Protein AF-A0A943JPL3-F1 (afdb_monomer_lite)

Structure (mmCIF, N/CA/C/O backbone):
data_AF-A0A943JPL3-F1
#
_entry.id   AF-A0A943JPL3-F1
#
loop_
_atom_site.group_PDB
_atom_site.id
_atom_site.type_symbol
_atom_site.label_atom_id
_atom_site.label_alt_id
_atom_site.label_comp_id
_atom_site.label_asym_id
_atom_site.label_entity_id
_atom_site.label_seq_id
_atom_site.pdbx_PDB_ins_code
_atom_site.Cartn_x
_atom_site.Cartn_y
_atom_site.Cartn_z
_atom_site.occupancy
_atom_site.B_iso_or_equiv
_atom_site.auth_seq_id
_atom_site.auth_comp_id
_atom_site.auth_asym_id
_atom_site.auth_atom_id
_atom_site.pdbx_PDB_model_num
ATOM 1 N N . MET A 1 1 ? 8.224 -9.612 5.883 1.00 65.31 1 MET A N 1
ATOM 2 C CA . MET A 1 1 ? 9.507 -8.896 5.760 1.00 65.31 1 MET A CA 1
ATOM 3 C C . MET A 1 1 ? 10.011 -9.149 4.353 1.00 65.31 1 MET A C 1
ATOM 5 O O . MET A 1 1 ? 10.199 -10.309 4.007 1.00 65.31 1 MET A O 1
ATOM 9 N N . ILE A 1 2 ? 10.129 -8.101 3.534 1.00 77.44 2 ILE A N 1
ATOM 10 C CA . ILE A 1 2 ? 10.630 -8.211 2.156 1.00 77.44 2 ILE A CA 1
ATOM 11 C C . ILE A 1 2 ? 12.055 -8.783 2.152 1.00 77.44 2 ILE A C 1
ATOM 13 O O . ILE A 1 2 ? 12.914 -8.328 2.912 1.00 77.44 2 ILE A O 1
ATOM 17 N N . ASP A 1 3 ? 12.325 -9.713 1.233 1.00 84.38 3 ASP A N 1
ATOM 18 C CA . ASP A 1 3 ? 13.693 -10.060 0.851 1.00 84.38 3 ASP A CA 1
ATOM 19 C C . ASP A 1 3 ? 14.286 -8.923 0.002 1.00 84.38 3 ASP A C 1
ATOM 21 O O . ASP A 1 3 ? 14.058 -8.802 -1.205 1.00 84.38 3 ASP A O 1
ATOM 25 N N . ASN A 1 4 ? 15.045 -8.047 0.664 1.00 83.81 4 ASN A N 1
ATOM 26 C CA . ASN A 1 4 ? 15.669 -6.892 0.023 1.00 83.81 4 ASN A CA 1
ATOM 27 C C . ASN A 1 4 ? 16.709 -7.287 -1.039 1.00 83.81 4 ASN A C 1
ATOM 29 O O . ASN A 1 4 ? 17.005 -6.472 -1.915 1.00 83.81 4 ASN A O 1
ATOM 33 N N . LYS A 1 5 ? 17.294 -8.490 -0.964 1.00 87.56 5 LYS A N 1
ATOM 34 C CA . LYS A 1 5 ? 18.244 -8.971 -1.972 1.00 87.56 5 LYS A CA 1
ATOM 35 C C . LYS A 1 5 ? 17.485 -9.333 -3.246 1.00 87.56 5 LYS A C 1
ATOM 37 O O . LYS A 1 5 ? 17.817 -8.809 -4.308 1.00 87.56 5 LYS A O 1
ATOM 42 N N . LEU A 1 6 ? 16.403 -10.096 -3.106 1.00 91.06 6 LEU A N 1
ATOM 43 C CA . LEU A 1 6 ? 15.541 -10.487 -4.219 1.00 91.06 6 LEU A CA 1
ATOM 44 C C . LEU A 1 6 ? 14.857 -9.280 -4.884 1.00 91.06 6 LEU A C 1
ATOM 46 O O . LEU A 1 6 ? 14.772 -9.213 -6.111 1.00 91.06 6 LEU A O 1
ATOM 50 N N . LEU A 1 7 ? 14.426 -8.283 -4.099 1.00 90.50 7 LEU A N 1
ATOM 51 C CA . LEU A 1 7 ? 13.879 -7.031 -4.638 1.00 90.50 7 LEU A CA 1
ATOM 52 C C . LEU A 1 7 ? 14.927 -6.266 -5.467 1.00 90.50 7 LEU A C 1
ATOM 54 O O . LEU A 1 7 ? 14.631 -5.807 -6.569 1.00 90.50 7 LEU A O 1
ATOM 58 N N . LYS A 1 8 ? 16.168 -6.156 -4.969 1.00 89.69 8 LYS A N 1
ATOM 59 C CA . LYS A 1 8 ? 17.269 -5.487 -5.685 1.00 89.69 8 LYS A CA 1
ATOM 60 C C . LYS A 1 8 ? 17.654 -6.212 -6.973 1.00 89.69 8 LYS A C 1
ATOM 62 O O . LYS A 1 8 ? 17.950 -5.551 -7.965 1.00 89.69 8 LYS A O 1
ATOM 67 N N . GLU A 1 9 ? 17.671 -7.542 -6.965 1.00 94.50 9 GLU A N 1
ATOM 68 C CA . GLU A 1 9 ? 17.952 -8.350 -8.158 1.00 94.50 9 GLU A CA 1
ATOM 69 C C . GLU A 1 9 ? 16.884 -8.136 -9.236 1.00 94.50 9 GLU A C 1
ATOM 71 O O . GLU A 1 9 ? 17.219 -7.816 -10.376 1.00 94.50 9 GLU A O 1
ATOM 76 N N . ASN A 1 10 ? 15.602 -8.189 -8.866 1.00 93.25 10 ASN A N 1
ATOM 77 C CA . ASN A 1 10 ? 14.506 -7.929 -9.801 1.00 93.25 10 ASN A CA 1
ATOM 78 C C . ASN A 1 10 ? 14.514 -6.490 -10.330 1.00 93.25 10 ASN A C 1
ATOM 80 O O . ASN A 1 10 ? 14.290 -6.278 -11.521 1.00 93.25 10 ASN A O 1
ATOM 84 N N . PHE A 1 11 ? 14.858 -5.510 -9.490 1.00 90.50 11 PHE A N 1
ATOM 85 C CA . PHE A 1 11 ? 15.021 -4.125 -9.928 1.00 90.50 11 PHE A CA 1
ATOM 86 C C . PHE A 1 11 ? 16.133 -3.980 -10.978 1.00 90.50 11 PHE A C 1
ATOM 88 O O . PHE A 1 11 ? 15.914 -3.364 -12.022 1.00 90.50 11 PHE A O 1
ATOM 95 N N . LYS A 1 12 ? 17.309 -4.585 -10.744 1.00 92.81 12 LYS A N 1
ATOM 96 C CA . LYS A 1 12 ? 18.430 -4.584 -11.705 1.00 92.81 12 LYS A CA 1
ATOM 97 C C . LYS A 1 12 ? 18.057 -5.253 -13.028 1.00 92.81 12 LYS A C 1
ATOM 99 O O . LYS A 1 12 ? 18.425 -4.753 -14.087 1.00 92.81 12 LYS A O 1
ATOM 104 N N . ASN A 1 13 ? 17.277 -6.329 -12.960 1.00 93.88 13 ASN A N 1
ATOM 105 C CA . ASN A 1 13 ? 16.790 -7.066 -14.125 1.00 93.88 13 ASN A CA 1
ATOM 106 C C . ASN A 1 13 ? 15.583 -6.398 -14.810 1.00 93.88 13 ASN A C 1
ATOM 108 O O . ASN A 1 13 ? 14.999 -6.989 -15.714 1.00 93.88 13 ASN A O 1
ATOM 112 N N . LYS A 1 14 ? 15.194 -5.182 -14.392 1.0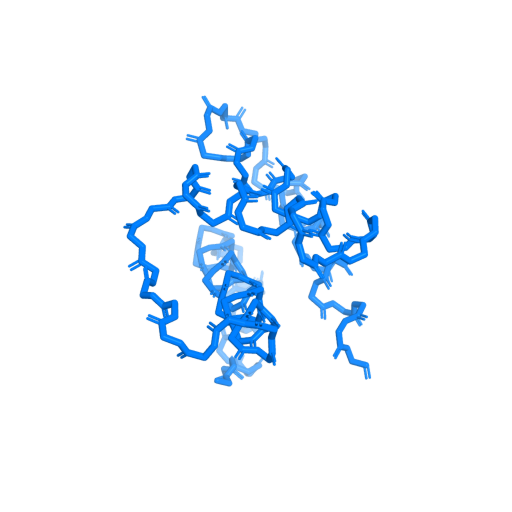0 91.75 14 LYS A N 1
ATOM 113 C CA . LYS A 1 14 ? 14.026 -4.437 -14.898 1.00 91.75 14 LYS A CA 1
ATOM 114 C C . LYS A 1 14 ? 12.698 -5.194 -14.767 1.00 91.75 14 LYS A C 1
ATOM 116 O O . LYS A 1 14 ? 11.732 -4.881 -15.459 1.00 91.75 14 LYS A O 1
ATOM 121 N N . ASN A 1 15 ? 12.617 -6.155 -13.847 1.00 92.56 15 ASN A N 1
ATOM 122 C CA . ASN A 1 15 ? 11.380 -6.852 -13.514 1.00 92.56 15 ASN A CA 1
ATOM 123 C C . ASN A 1 15 ? 10.523 -5.979 -12.580 1.00 92.56 15 ASN A C 1
ATOM 125 O O . ASN A 1 15 ? 10.358 -6.261 -11.391 1.00 92.56 15 ASN A O 1
ATOM 129 N N . TYR A 1 16 ? 10.021 -4.865 -13.115 1.00 91.56 16 TYR A N 1
ATOM 130 C CA . TYR A 1 16 ? 9.288 -3.869 -12.334 1.00 91.56 16 TYR A CA 1
ATOM 131 C C . TYR A 1 16 ? 7.940 -4.382 -11.840 1.00 91.56 16 TYR A C 1
ATOM 133 O O . TYR A 1 16 ? 7.546 -4.018 -10.740 1.00 91.56 16 TYR A O 1
ATOM 141 N N . ILE A 1 17 ? 7.294 -5.292 -12.574 1.00 91.69 17 ILE A N 1
ATOM 142 C CA . ILE A 1 17 ? 6.046 -5.939 -12.144 1.00 91.69 17 ILE A CA 1
ATOM 143 C C . ILE A 1 17 ? 6.259 -6.674 -10.816 1.00 91.69 17 ILE A C 1
ATOM 145 O O . ILE A 1 17 ? 5.491 -6.496 -9.871 1.00 91.69 17 ILE A O 1
ATOM 149 N N . TYR A 1 18 ? 7.342 -7.452 -10.701 1.00 93.19 18 TYR A N 1
ATOM 150 C CA . TYR A 1 18 ? 7.677 -8.123 -9.447 1.00 93.19 18 TYR A CA 1
ATOM 151 C C . TYR A 1 18 ? 7.922 -7.123 -8.311 1.00 93.19 18 TYR A C 1
ATOM 153 O O . TYR A 1 18 ? 7.419 -7.304 -7.197 1.00 93.19 18 TYR A O 1
ATOM 161 N N . CYS A 1 19 ? 8.685 -6.061 -8.586 1.00 94.19 19 CYS A N 1
ATOM 162 C CA . CYS A 1 19 ? 9.002 -5.038 -7.592 1.00 94.19 19 CYS A CA 1
ATOM 163 C C . CYS A 1 19 ? 7.744 -4.321 -7.088 1.00 94.19 19 CYS A C 1
ATOM 165 O O . CYS A 1 19 ? 7.568 -4.189 -5.877 1.00 94.19 19 CYS A O 1
ATOM 167 N N . ILE A 1 20 ? 6.863 -3.915 -8.003 1.00 94.75 20 ILE A N 1
ATOM 168 C CA . ILE A 1 20 ? 5.581 -3.268 -7.713 1.00 94.75 20 ILE A CA 1
ATOM 169 C C . ILE A 1 20 ? 4.724 -4.179 -6.834 1.00 94.75 20 ILE A C 1
ATOM 171 O O . ILE A 1 20 ? 4.376 -3.792 -5.720 1.00 94.75 20 ILE A O 1
ATOM 175 N N . ASN A 1 21 ? 4.481 -5.420 -7.265 1.00 93.31 21 ASN A N 1
ATOM 176 C CA . ASN A 1 21 ? 3.648 -6.368 -6.519 1.00 93.31 21 ASN A CA 1
ATOM 177 C C . ASN A 1 21 ? 4.193 -6.631 -5.108 1.00 93.31 21 ASN A C 1
ATOM 179 O O . ASN A 1 21 ? 3.440 -6.680 -4.131 1.00 93.31 21 ASN A O 1
ATOM 183 N N . THR A 1 22 ? 5.516 -6.762 -4.988 1.00 94.75 22 THR A N 1
ATOM 184 C CA . THR A 1 22 ? 6.186 -6.964 -3.699 1.00 94.75 22 THR A CA 1
ATOM 185 C C . THR A 1 22 ? 5.983 -5.761 -2.774 1.00 94.75 22 THR A C 1
ATOM 187 O O . THR A 1 22 ? 5.608 -5.936 -1.611 1.00 94.75 22 THR A O 1
ATOM 190 N N . LEU A 1 23 ? 6.193 -4.540 -3.278 1.00 94.88 23 LEU A N 1
ATOM 191 C CA . LEU A 1 23 ? 6.053 -3.313 -2.491 1.00 94.88 23 LEU A CA 1
ATOM 192 C C . LEU A 1 23 ? 4.596 -3.030 -2.117 1.00 94.88 23 LEU A C 1
ATOM 194 O O . LEU A 1 23 ? 4.322 -2.745 -0.951 1.00 94.88 23 LEU A O 1
ATOM 198 N N . GLN A 1 24 ? 3.658 -3.167 -3.059 1.00 94.88 24 GLN A N 1
ATOM 199 C CA . GLN A 1 24 ? 2.228 -3.022 -2.785 1.00 94.88 24 GLN A CA 1
ATOM 200 C C . GLN A 1 24 ? 1.789 -3.964 -1.659 1.00 94.88 24 GLN A C 1
ATOM 202 O O . GLN A 1 24 ? 1.102 -3.545 -0.722 1.00 94.88 24 GLN A O 1
ATOM 207 N N . ASN A 1 25 ? 2.207 -5.235 -1.713 1.00 94.06 25 ASN A N 1
ATOM 208 C CA . ASN A 1 25 ? 1.838 -6.204 -0.690 1.00 94.06 25 ASN A CA 1
ATOM 209 C C . ASN A 1 25 ? 2.426 -5.846 0.681 1.00 94.06 25 ASN A C 1
ATOM 211 O O . ASN A 1 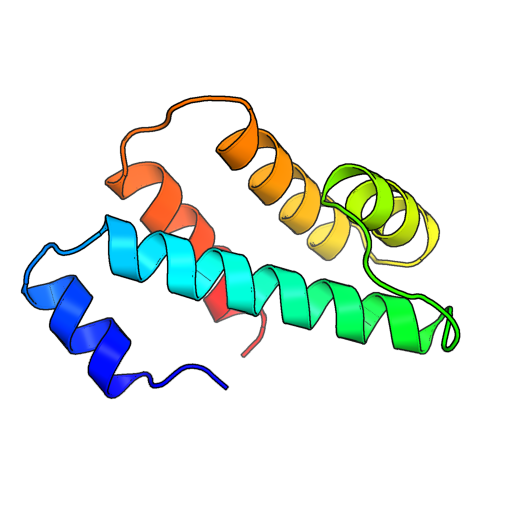25 ? 1.709 -5.908 1.677 1.00 94.06 25 ASN A O 1
ATOM 215 N N . GLU A 1 26 ? 3.688 -5.431 0.754 1.00 94.38 26 GLU A N 1
ATOM 216 C CA . GLU A 1 26 ? 4.307 -5.053 2.029 1.00 94.38 26 GLU A CA 1
ATOM 217 C C . GLU A 1 26 ? 3.678 -3.785 2.628 1.00 94.38 26 GLU A C 1
ATOM 219 O O . GLU A 1 26 ? 3.367 -3.767 3.821 1.00 94.38 26 GLU A O 1
ATOM 224 N N . ILE A 1 27 ? 3.425 -2.747 1.820 1.00 95.38 27 ILE A N 1
ATOM 225 C CA . ILE A 1 27 ? 2.741 -1.523 2.274 1.00 95.38 27 ILE A CA 1
ATOM 226 C C . ILE A 1 27 ? 1.339 -1.872 2.785 1.00 95.38 27 ILE A C 1
ATOM 228 O O . ILE A 1 27 ? 0.954 -1.450 3.877 1.00 95.38 27 ILE A O 1
ATOM 232 N N . LYS A 1 28 ? 0.600 -2.713 2.053 1.00 95.94 28 LYS A N 1
ATOM 233 C CA . LYS A 1 28 ? -0.711 -3.220 2.476 1.00 95.94 28 LYS A CA 1
ATOM 234 C C . LYS A 1 28 ? -0.635 -3.943 3.823 1.00 95.94 28 LYS A C 1
ATOM 236 O O . LYS A 1 28 ? -1.432 -3.647 4.709 1.00 95.94 28 LYS A O 1
ATOM 241 N N . GLN A 1 29 ? 0.320 -4.856 4.011 1.00 95.19 29 GLN A N 1
ATOM 242 C CA . GLN A 1 29 ? 0.482 -5.575 5.282 1.00 95.19 29 GLN A CA 1
ATOM 243 C C . GLN A 1 29 ? 0.828 -4.628 6.438 1.00 95.19 29 GLN A C 1
ATOM 245 O O . GLN A 1 29 ? 0.286 -4.781 7.535 1.00 95.19 29 GLN A O 1
ATOM 250 N N . LYS A 1 30 ? 1.661 -3.608 6.195 1.00 95.62 30 LYS A N 1
ATOM 251 C CA . LYS A 1 30 ? 1.955 -2.565 7.188 1.00 95.62 30 LYS A CA 1
ATOM 252 C C . LYS A 1 30 ? 0.696 -1.792 7.577 1.00 95.62 30 LYS A C 1
ATOM 254 O O . LYS A 1 30 ? 0.433 -1.647 8.767 1.00 95.62 30 LYS A O 1
ATOM 259 N N . LEU A 1 31 ? -0.117 -1.364 6.613 1.00 97.06 31 LEU A N 1
ATOM 260 C CA . LEU A 1 31 ? -1.382 -0.676 6.887 1.00 97.06 31 LEU A CA 1
ATOM 261 C C . LEU A 1 31 ? -2.365 -1.563 7.664 1.00 97.06 31 LEU A C 1
ATOM 263 O O . LEU A 1 31 ? -2.958 -1.105 8.638 1.00 97.06 31 LEU A O 1
ATOM 267 N N . VAL A 1 32 ? -2.491 -2.845 7.304 1.00 97.50 32 VAL A N 1
ATOM 268 C CA . VAL A 1 32 ? -3.320 -3.813 8.047 1.00 97.50 32 VAL A CA 1
ATOM 269 C C . VAL A 1 32 ? -2.844 -3.950 9.494 1.00 97.50 32 VAL A C 1
ATOM 271 O O . VAL A 1 32 ? -3.661 -3.900 10.413 1.00 97.50 32 VAL A O 1
ATOM 274 N N . ALA A 1 33 ? -1.535 -4.093 9.713 1.00 96.75 33 ALA A N 1
ATOM 275 C CA . ALA A 1 33 ? -0.965 -4.173 11.055 1.00 96.75 33 ALA A CA 1
ATOM 276 C C . ALA A 1 33 ? -1.237 -2.895 11.864 1.00 96.75 33 ALA A C 1
ATOM 278 O O . ALA A 1 33 ? -1.594 -2.976 13.036 1.00 96.75 33 ALA A O 1
ATOM 279 N N . ARG A 1 34 ? -1.137 -1.722 11.228 1.00 97.44 34 ARG A N 1
ATOM 280 C CA . ARG A 1 34 ? -1.426 -0.427 11.855 1.00 97.44 34 ARG A CA 1
ATOM 281 C C . ARG A 1 34 ? -2.899 -0.279 12.228 1.00 97.44 34 ARG A C 1
ATOM 283 O O . ARG A 1 34 ? -3.183 0.125 13.349 1.00 97.44 34 ARG A O 1
ATOM 290 N N . VAL A 1 35 ? -3.831 -0.676 11.359 1.00 98.06 35 VAL A N 1
ATOM 291 C CA . VAL A 1 35 ? -5.269 -0.705 11.691 1.00 98.06 35 VAL A CA 1
ATOM 292 C C . VAL A 1 35 ? -5.532 -1.621 12.887 1.00 98.06 35 VAL A C 1
ATOM 294 O O . VAL A 1 35 ? -6.272 -1.241 13.791 1.00 98.06 35 VAL A O 1
ATOM 297 N N . LYS A 1 36 ? -4.886 -2.794 12.943 1.00 98.19 36 LYS A N 1
ATOM 298 C CA . LYS A 1 36 ? -5.052 -3.755 14.045 1.00 98.19 36 LYS A CA 1
ATOM 299 C C . LYS A 1 36 ? -4.613 -3.233 15.415 1.00 98.19 36 LYS A C 1
ATOM 301 O O . LYS A 1 36 ? -5.095 -3.749 16.415 1.00 98.19 36 LYS A O 1
ATOM 306 N N . ILE A 1 37 ? -3.763 -2.205 15.483 1.00 97.75 37 ILE A N 1
ATOM 307 C CA . ILE A 1 37 ? -3.431 -1.541 16.756 1.00 97.75 37 ILE A CA 1
ATOM 308 C C . ILE A 1 37 ? -4.677 -0.872 17.362 1.00 97.75 37 ILE A C 1
ATOM 310 O O . ILE A 1 37 ? -4.858 -0.902 18.574 1.00 97.75 37 ILE A O 1
ATOM 314 N N . PHE A 1 38 ? -5.552 -0.305 16.525 1.00 97.44 38 PHE A N 1
ATOM 315 C CA . PHE A 1 38 ? -6.775 0.389 16.954 1.00 97.44 38 PHE A CA 1
ATOM 316 C C . PHE A 1 38 ? -8.029 -0.492 16.893 1.00 97.44 38 PHE A C 1
ATOM 318 O O . PHE A 1 38 ? -9.008 -0.221 17.584 1.00 97.44 38 PHE A O 1
ATOM 325 N N . LYS A 1 39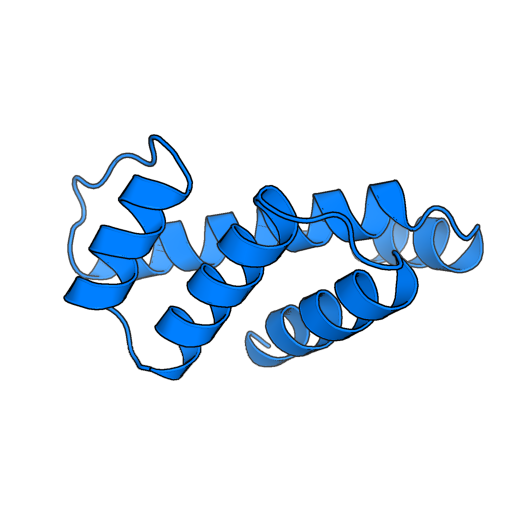 ? -8.008 -1.530 16.051 1.00 97.06 39 LYS A N 1
ATOM 326 C CA . LYS A 1 39 ? -9.107 -2.474 15.825 1.00 97.06 39 LYS A CA 1
ATOM 327 C C . LYS A 1 39 ? -8.567 -3.914 15.738 1.00 97.06 39 LYS A C 1
ATOM 329 O O . LYS A 1 39 ? -8.393 -4.428 14.628 1.00 97.06 39 LYS A O 1
ATOM 334 N N . PRO A 1 40 ? -8.236 -4.562 16.871 1.00 97.12 40 PRO A N 1
ATOM 335 C CA . PRO A 1 40 ? -7.532 -5.853 16.897 1.00 97.12 40 PRO A CA 1
ATOM 336 C C . PRO A 1 40 ? -8.244 -6.994 16.160 1.00 97.12 40 PRO A C 1
ATOM 338 O O . PRO A 1 40 ? -7.599 -7.874 15.589 1.00 97.12 40 PRO A O 1
ATOM 341 N N . GLU A 1 41 ? -9.573 -6.961 16.125 1.00 96.19 41 GLU A N 1
ATOM 342 C CA . GLU A 1 41 ? -10.434 -7.932 15.454 1.00 96.19 41 GLU A CA 1
ATOM 343 C C . GLU A 1 41 ? -10.514 -7.741 13.930 1.00 96.19 41 GLU A C 1
ATOM 345 O O . GLU A 1 41 ? -11.133 -8.551 13.234 1.00 96.19 41 GLU A O 1
ATOM 350 N N . TYR A 1 42 ? -9.895 -6.685 13.389 1.00 96.94 42 TYR A N 1
ATOM 351 C CA . TYR A 1 42 ? -9.919 -6.385 11.963 1.00 96.94 42 TYR A CA 1
ATOM 352 C C . TYR A 1 42 ? -9.338 -7.531 11.120 1.00 96.94 42 TYR A C 1
ATOM 354 O O . TYR A 1 42 ? -8.181 -7.941 11.277 1.00 96.94 42 TYR A O 1
ATOM 362 N N . LYS A 1 43 ? -10.134 -8.010 10.161 1.00 95.44 43 LYS A N 1
ATOM 363 C CA . LYS A 1 43 ? -9.723 -8.968 9.133 1.00 95.44 43 LYS A CA 1
ATOM 364 C C . LYS A 1 43 ? -9.737 -8.266 7.785 1.00 95.44 43 LYS A C 1
ATOM 366 O O . LYS A 1 43 ? -10.784 -7.813 7.339 1.00 95.44 43 LYS A O 1
ATOM 371 N N . TYR A 1 44 ? -8.569 -8.194 7.153 1.00 95.12 44 TYR A N 1
ATOM 372 C CA . TYR A 1 44 ? -8.450 -7.647 5.808 1.00 95.12 44 TYR A CA 1
ATOM 373 C C . TYR A 1 44 ? -9.334 -8.434 4.832 1.00 95.12 44 TYR A C 1
ATOM 375 O 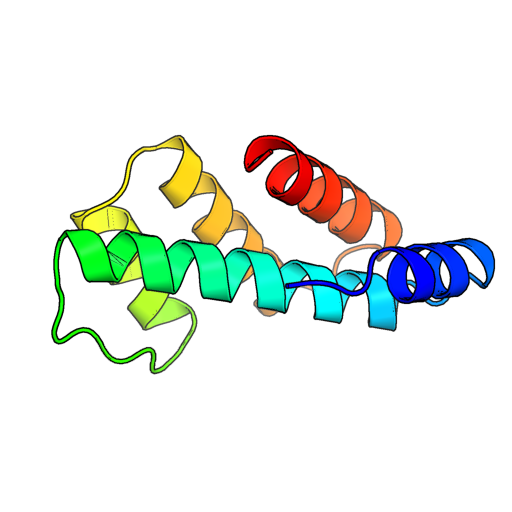O . TYR A 1 44 ? -9.184 -9.652 4.729 1.00 95.12 44 TYR A O 1
ATOM 383 N N . CYS A 1 45 ? -10.209 -7.728 4.112 1.00 92.94 45 CYS A N 1
ATOM 384 C CA . CYS A 1 45 ? -11.062 -8.311 3.074 1.00 92.94 45 CYS A CA 1
ATOM 385 C C . CYS A 1 45 ? -10.651 -7.846 1.672 1.00 92.94 45 CYS A C 1
ATOM 387 O O . CYS A 1 45 ? -10.382 -8.662 0.796 1.00 92.94 45 CYS A O 1
ATOM 389 N N . ASN A 1 46 ? -10.592 -6.532 1.452 1.00 95.06 46 ASN A N 1
ATOM 390 C CA . ASN A 1 46 ? -10.212 -5.932 0.174 1.00 95.06 46 ASN A CA 1
ATOM 391 C C . ASN A 1 46 ? -9.624 -4.522 0.381 1.00 95.06 46 ASN A C 1
ATOM 393 O O . ASN A 1 46 ? -9.581 -4.007 1.501 1.00 95.06 46 ASN A O 1
ATOM 397 N N . LEU A 1 47 ? -9.126 -3.909 -0.698 1.00 95.12 47 LEU A N 1
ATOM 398 C CA . LEU A 1 47 ? -8.520 -2.569 -0.667 1.00 95.12 47 LEU A CA 1
ATOM 399 C C . LEU A 1 47 ? -9.501 -1.476 -0.218 1.00 95.12 47 LEU A C 1
ATOM 401 O O . LEU A 1 47 ? -9.106 -0.598 0.546 1.00 95.12 47 LEU A O 1
ATOM 405 N N . LEU A 1 48 ? -10.770 -1.554 -0.625 1.00 95.38 48 LEU A N 1
ATOM 406 C CA . LEU A 1 48 ? -11.789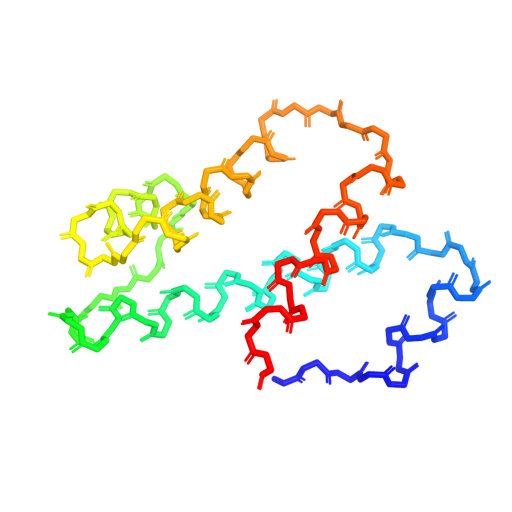 -0.568 -0.258 1.00 95.38 48 LEU A CA 1
ATOM 407 C C . LEU A 1 48 ? -12.106 -0.602 1.245 1.00 95.38 48 LEU A C 1
ATOM 409 O O . LEU A 1 48 ? -12.153 0.438 1.899 1.00 95.38 48 LEU A O 1
ATOM 413 N N . ASP A 1 49 ? -12.266 -1.796 1.812 1.00 96.12 49 ASP A N 1
ATOM 414 C CA . ASP A 1 49 ? -12.446 -1.991 3.251 1.00 96.12 49 ASP A CA 1
ATOM 415 C C . ASP A 1 49 ? -11.211 -1.512 4.030 1.00 96.12 49 ASP A C 1
ATOM 417 O O . ASP A 1 49 ? -11.333 -0.772 5.013 1.00 96.12 49 ASP A O 1
ATOM 421 N N . LEU A 1 50 ? -10.006 -1.821 3.539 1.00 97.75 50 LEU A N 1
ATOM 422 C CA . LEU A 1 50 ? -8.776 -1.297 4.129 1.00 97.75 50 LEU A CA 1
ATOM 423 C C . LEU A 1 50 ? -8.738 0.235 4.095 1.00 97.75 50 LEU A C 1
ATOM 425 O O . LEU A 1 50 ? -8.419 0.838 5.117 1.00 97.75 50 LEU A O 1
ATOM 429 N N . LYS A 1 51 ? -9.130 0.869 2.984 1.00 98.06 51 LYS A N 1
ATOM 430 C CA . LYS A 1 51 ? -9.235 2.332 2.868 1.00 98.06 51 LYS A CA 1
ATOM 431 C C . LYS A 1 51 ? -10.173 2.907 3.920 1.00 98.06 51 LYS A C 1
ATOM 433 O O . LYS A 1 51 ? -9.762 3.802 4.654 1.00 98.06 51 LYS A O 1
ATOM 438 N N . THR A 1 52 ? -11.377 2.360 4.061 1.00 98.00 52 THR A N 1
ATOM 439 C CA . THR A 1 52 ? -12.344 2.805 5.076 1.00 98.00 52 THR A CA 1
ATOM 440 C C . THR A 1 52 ? -11.760 2.738 6.488 1.00 98.00 52 THR A C 1
ATOM 442 O O . THR A 1 52 ? -11.850 3.707 7.246 1.00 98.00 52 THR A O 1
ATOM 445 N N . ASN A 1 53 ? -11.108 1.629 6.846 1.00 98.25 53 ASN A N 1
ATOM 446 C CA . ASN A 1 53 ? -10.516 1.484 8.176 1.00 98.25 53 ASN A CA 1
ATOM 447 C C . ASN A 1 53 ? -9.287 2.400 8.360 1.00 98.25 53 ASN A C 1
ATOM 449 O O . ASN A 1 53 ? -9.139 3.010 9.418 1.00 98.25 53 ASN A O 1
ATOM 453 N N . CYS A 1 54 ? -8.444 2.580 7.341 1.00 98.25 54 CYS A N 1
ATOM 454 C CA . CYS A 1 54 ? -7.328 3.527 7.392 1.00 98.25 54 CYS A CA 1
ATOM 455 C C . CYS A 1 54 ? -7.806 4.972 7.600 1.00 98.25 54 CYS A C 1
ATOM 457 O O . CYS A 1 54 ? -7.256 5.679 8.438 1.00 98.25 54 CYS A O 1
ATOM 459 N N . TYR A 1 55 ? -8.858 5.401 6.900 1.00 98.38 55 TYR A N 1
ATOM 460 C CA . TYR A 1 55 ? -9.431 6.742 7.063 1.00 98.38 55 TYR A CA 1
ATOM 461 C C . TYR A 1 55 ? -10.026 6.979 8.449 1.00 98.38 55 TYR A C 1
ATOM 463 O O . TYR A 1 55 ? -9.983 8.105 8.944 1.00 98.38 55 TYR A O 1
ATOM 471 N N . LYS A 1 56 ? -10.548 5.924 9.079 1.00 98.19 56 LYS A N 1
ATOM 472 C CA . LYS A 1 56 ? -11.129 5.993 10.418 1.00 98.19 56 LYS A CA 1
ATOM 473 C C . LYS A 1 56 ? -10.081 6.023 11.534 1.00 98.19 56 LYS A C 1
ATOM 475 O O . LYS A 1 56 ? -10.292 6.720 12.520 1.00 98.19 56 LYS A O 1
ATOM 480 N N . TYR A 1 57 ? -8.998 5.254 11.404 1.00 97.94 57 TYR A N 1
ATOM 481 C CA . TYR A 1 57 ? -8.092 4.974 12.528 1.00 97.94 57 TYR A CA 1
ATOM 482 C C . TYR A 1 57 ? -6.667 5.513 12.371 1.00 97.94 57 TYR A C 1
ATOM 484 O O . TYR A 1 57 ? -5.968 5.644 13.372 1.00 97.94 57 TYR A O 1
ATOM 492 N N . LEU A 1 58 ? -6.204 5.785 11.150 1.00 97.62 58 LEU A N 1
ATOM 493 C CA . LEU A 1 58 ? -4.801 6.117 10.892 1.00 97.62 58 LEU A CA 1
ATOM 494 C C . LEU A 1 58 ? -4.583 7.613 10.638 1.00 97.62 58 LEU A C 1
ATOM 496 O O . LEU A 1 58 ? -5.530 8.382 10.467 1.00 97.62 58 LEU A O 1
ATOM 500 N N . ASN A 1 59 ? -3.315 8.034 10.624 1.00 97.12 59 ASN A N 1
ATOM 501 C CA . ASN A 1 59 ? -2.942 9.426 10.359 1.00 97.12 59 ASN A CA 1
ATOM 502 C C . ASN A 1 59 ? -3.007 9.774 8.859 1.00 97.12 59 ASN A C 1
ATOM 504 O O . ASN A 1 59 ? -3.109 8.897 8.003 1.00 97.12 59 ASN A O 1
ATOM 508 N N . ASP A 1 60 ? -2.910 11.062 8.526 1.00 97.19 60 ASP A N 1
ATOM 509 C CA . ASP A 1 60 ? -3.069 11.539 7.144 1.00 97.19 60 ASP A CA 1
ATOM 510 C C . ASP A 1 60 ? -2.014 10.992 6.177 1.00 97.19 60 ASP A C 1
ATOM 512 O O . ASP A 1 60 ? -2.312 10.742 5.009 1.00 97.19 60 ASP A O 1
ATOM 516 N N . LYS A 1 61 ? -0.804 10.711 6.671 1.00 96.38 61 LYS A N 1
ATOM 517 C CA . LYS A 1 61 ? 0.258 10.070 5.886 1.00 96.38 61 LYS A CA 1
ATOM 518 C C . LYS A 1 61 ? -0.158 8.656 5.465 1.00 96.38 61 LYS A C 1
ATOM 520 O O . LYS A 1 61 ? -0.054 8.284 4.303 1.00 96.38 61 LYS A O 1
ATOM 525 N N . GLU A 1 62 ? -0.696 7.879 6.399 1.00 97.25 62 GLU A N 1
ATOM 526 C CA . GLU A 1 62 ? -1.181 6.518 6.150 1.00 97.25 62 GLU A CA 1
ATOM 527 C C . GLU A 1 62 ? -2.456 6.508 5.285 1.00 97.25 62 GLU A C 1
ATOM 529 O O . GLU A 1 62 ? -2.618 5.626 4.437 1.00 97.25 62 GLU A O 1
ATOM 534 N N . LYS A 1 63 ? -3.328 7.519 5.428 1.00 98.12 63 LYS A N 1
ATOM 535 C CA . LYS A 1 63 ? -4.481 7.735 4.533 1.00 98.12 63 LYS A CA 1
ATOM 536 C C . LYS A 1 63 ? -4.042 8.013 3.095 1.00 98.12 63 LYS A C 1
ATOM 538 O O . LYS A 1 63 ? -4.649 7.495 2.154 1.00 98.12 63 LYS A O 1
ATOM 543 N N . LEU A 1 64 ? -2.975 8.791 2.912 1.00 97.44 64 LEU A N 1
ATOM 544 C CA . LEU A 1 64 ? -2.393 9.025 1.593 1.00 97.44 64 LEU A CA 1
ATOM 545 C C . LEU A 1 64 ? -1.885 7.713 0.979 1.00 97.44 64 LEU A C 1
ATOM 547 O O . LEU A 1 64 ? -2.168 7.435 -0.184 1.00 97.44 64 LEU A O 1
ATOM 551 N N . TYR A 1 65 ? -1.214 6.862 1.758 1.00 97.31 65 TYR A N 1
ATOM 552 C CA . TYR A 1 65 ? -0.666 5.599 1.249 1.00 97.31 65 TYR A CA 1
ATOM 553 C C . TYR A 1 65 ? -1.740 4.641 0.745 1.00 97.31 65 TYR A C 1
ATOM 555 O O . TYR A 1 65 ? -1.612 4.106 -0.355 1.00 97.31 65 TYR A O 1
ATOM 563 N N . ILE A 1 66 ? -2.822 4.449 1.507 1.00 97.62 66 ILE A N 1
ATOM 564 C CA . ILE A 1 66 ? -3.921 3.588 1.054 1.00 97.62 66 ILE A CA 1
ATOM 565 C C . ILE A 1 66 ? -4.648 4.181 -0.159 1.00 97.62 66 ILE A C 1
ATOM 567 O O . ILE A 1 66 ? -5.116 3.439 -1.018 1.00 97.62 66 ILE A O 1
ATOM 571 N N . THR A 1 67 ? -4.704 5.511 -0.265 1.00 97.00 67 THR A N 1
ATOM 572 C CA . THR A 1 67 ? -5.293 6.196 -1.423 1.00 97.00 67 THR A CA 1
ATOM 573 C C . THR A 1 67 ? -4.480 5.948 -2.686 1.00 97.00 67 THR A C 1
ATOM 575 O O . THR A 1 67 ? -5.061 5.626 -3.719 1.00 97.00 67 THR A O 1
ATOM 578 N N . LEU A 1 68 ? -3.151 6.035 -2.594 1.00 95.81 68 LEU A N 1
ATOM 579 C CA . LEU A 1 68 ? -2.251 5.730 -3.706 1.00 95.81 68 LEU A CA 1
ATOM 580 C C . LEU A 1 68 ? -2.349 4.255 -4.114 1.00 95.81 68 LEU A C 1
ATOM 582 O O . LEU A 1 68 ? -2.474 3.970 -5.298 1.00 95.81 68 LEU A O 1
ATOM 586 N N . LEU A 1 69 ? -2.399 3.324 -3.152 1.00 95.44 69 LEU A N 1
ATOM 587 C CA . LEU A 1 69 ? -2.610 1.903 -3.455 1.00 95.44 69 LEU A CA 1
ATOM 588 C C . LEU A 1 69 ? -3.937 1.633 -4.177 1.00 95.44 69 LEU A C 1
ATOM 590 O O . LEU A 1 69 ? -3.959 0.840 -5.112 1.00 95.44 69 LEU A O 1
ATOM 594 N N . CYS A 1 70 ? -5.036 2.274 -3.762 1.00 95.38 7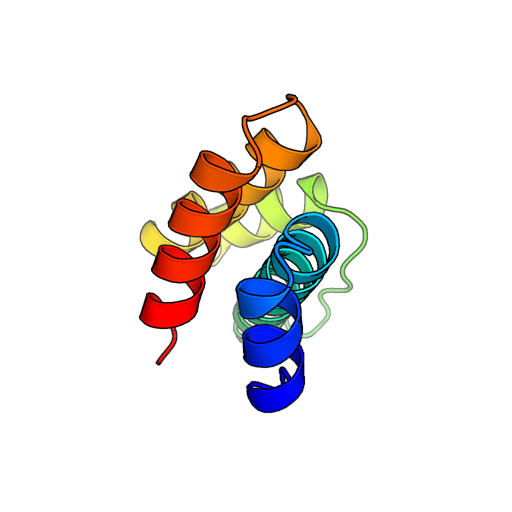0 CYS A N 1
ATOM 595 C CA . CYS A 1 70 ? -6.321 2.117 -4.454 1.00 95.38 70 CYS A CA 1
ATOM 596 C C . CYS A 1 70 ? -6.243 2.671 -5.882 1.00 95.38 70 CYS A C 1
ATOM 598 O O . CYS A 1 70 ? -6.655 1.996 -6.818 1.00 95.38 70 CYS A O 1
ATOM 600 N N . ARG A 1 71 ? -5.631 3.846 -6.059 1.00 94.19 71 ARG A N 1
ATOM 601 C CA . ARG A 1 71 ? -5.446 4.468 -7.375 1.00 94.19 71 ARG A CA 1
ATOM 602 C C . ARG A 1 71 ? -4.672 3.561 -8.339 1.00 94.19 71 ARG A C 1
ATOM 604 O O . ARG A 1 71 ? -5.116 3.367 -9.461 1.00 94.19 71 ARG A O 1
ATOM 611 N N . TYR A 1 72 ? -3.581 2.940 -7.888 1.00 93.38 72 TYR A N 1
ATOM 612 C CA . TYR A 1 72 ? -2.820 1.985 -8.708 1.00 93.38 72 TYR A CA 1
ATOM 613 C C . TYR A 1 72 ? -3.563 0.672 -9.000 1.00 93.38 72 TYR A C 1
ATOM 615 O O . TYR A 1 72 ? -3.168 -0.066 -9.893 1.00 93.38 72 TYR A O 1
ATOM 623 N N . SER A 1 73 ? -4.634 0.360 -8.262 1.00 89.19 73 SER A N 1
ATOM 624 C CA . SER A 1 73 ? -5.495 -0.791 -8.568 1.00 89.19 73 SER A CA 1
ATOM 625 C C . SER A 1 73 ? -6.631 -0.472 -9.543 1.00 89.19 73 SER A C 1
ATOM 627 O O . SER A 1 73 ? -7.219 -1.391 -10.105 1.00 89.19 73 SER A O 1
ATOM 629 N N . GLU A 1 74 ? -6.958 0.810 -9.714 1.00 88.06 74 GLU A N 1
ATOM 630 C CA . GLU A 1 74 ? -8.087 1.288 -10.523 1.00 88.06 74 GLU A CA 1
ATOM 631 C C . GLU A 1 74 ? -7.645 1.760 -11.914 1.00 88.06 74 GLU A C 1
ATOM 633 O O . GLU A 1 74 ? -8.409 1.669 -12.872 1.00 88.06 74 GLU A O 1
ATOM 638 N N . GLU A 1 75 ? -6.413 2.248 -12.031 1.00 86.56 75 GLU A N 1
ATOM 639 C CA . GLU A 1 75 ? -5.886 2.872 -13.240 1.00 86.56 75 GLU A CA 1
ATOM 640 C C . GLU A 1 75 ? -4.513 2.290 -13.596 1.00 86.56 75 GLU A C 1
ATOM 642 O O . GLU A 1 75 ? -3.708 1.957 -12.725 1.00 86.56 75 GLU A O 1
ATOM 647 N N . GLU A 1 76 ? -4.226 2.200 -14.894 1.00 83.38 76 GLU A N 1
ATOM 648 C CA . GLU A 1 76 ? -2.927 1.751 -15.387 1.00 83.38 76 GLU A CA 1
ATOM 649 C C . GLU A 1 76 ? -1.938 2.925 -15.415 1.00 83.38 76 GLU A C 1
ATOM 651 O O . GLU A 1 76 ? -2.146 3.928 -16.100 1.00 83.38 76 GLU A O 1
ATOM 656 N N . TYR A 1 77 ? -0.845 2.796 -14.663 1.00 85.44 77 TYR A N 1
ATOM 657 C CA . TYR A 1 77 ? 0.226 3.789 -14.601 1.00 85.44 77 TYR A CA 1
ATOM 658 C C . TYR A 1 77 ? 1.503 3.263 -15.257 1.00 85.44 77 TYR A C 1
ATOM 660 O O . TYR A 1 77 ? 1.759 2.057 -15.247 1.00 85.44 77 TYR A O 1
ATOM 668 N N . PRO A 1 78 ? 2.380 4.153 -15.763 1.00 89.81 78 PRO A N 1
ATOM 669 C CA . PRO A 1 78 ? 3.728 3.757 -16.138 1.00 89.81 78 PRO A CA 1
ATOM 670 C C . PRO A 1 78 ? 4.411 3.034 -14.961 1.00 89.81 78 PRO A C 1
ATOM 672 O O . PRO A 1 78 ? 4.510 3.623 -13.878 1.00 89.81 78 PRO A O 1
ATOM 675 N N . PRO A 1 79 ? 4.939 1.807 -15.148 1.00 87.00 79 PRO A N 1
ATOM 676 C CA . PRO A 1 79 ? 5.500 1.013 -14.052 1.00 87.00 79 PRO A CA 1
ATOM 677 C C . PRO A 1 79 ? 6.599 1.736 -13.269 1.00 87.00 79 PRO A C 1
ATOM 679 O O . PRO A 1 79 ? 6.764 1.536 -12.072 1.00 87.00 79 PRO A O 1
ATOM 682 N N . THR A 1 80 ? 7.356 2.610 -13.930 1.00 88.25 80 THR A N 1
ATOM 683 C CA . THR A 1 80 ? 8.402 3.421 -13.298 1.00 88.25 80 THR A CA 1
ATOM 684 C C . THR A 1 80 ? 7.843 4.468 -12.333 1.00 88.25 80 THR A C 1
ATOM 686 O O . THR A 1 80 ? 8.433 4.693 -11.278 1.00 88.25 80 THR A O 1
ATOM 689 N N . LEU A 1 81 ? 6.706 5.090 -12.660 1.00 91.00 81 LEU A N 1
ATOM 690 C CA . LEU A 1 81 ? 6.053 6.091 -11.814 1.00 91.00 81 LEU A CA 1
ATOM 691 C C . LEU A 1 81 ? 5.452 5.448 -10.563 1.00 91.00 81 LEU A C 1
ATOM 693 O O . LEU A 1 81 ? 5.653 5.938 -9.448 1.00 91.00 81 LEU A O 1
ATOM 697 N N . GLU A 1 82 ? 4.743 4.337 -10.751 1.00 93.94 82 GLU A N 1
ATOM 698 C CA . GLU A 1 82 ? 4.198 3.556 -9.647 1.00 93.94 82 GLU A CA 1
ATOM 699 C C . GLU A 1 82 ? 5.320 3.046 -8.735 1.00 93.94 82 GLU A C 1
ATOM 701 O O . GLU A 1 82 ? 5.290 3.269 -7.525 1.00 93.94 82 GLU A O 1
ATOM 706 N N . LEU A 1 83 ? 6.359 2.436 -9.312 1.00 93.56 83 LEU A N 1
ATOM 707 C CA . LEU A 1 83 ? 7.484 1.898 -8.554 1.00 93.56 83 LEU A CA 1
ATOM 708 C C . LEU A 1 83 ? 8.192 2.966 -7.712 1.00 93.56 83 LEU A C 1
ATOM 710 O O . LEU A 1 83 ? 8.478 2.709 -6.544 1.00 93.56 83 LEU A O 1
ATOM 714 N N . ASN A 1 84 ? 8.446 4.154 -8.268 1.00 93.44 84 ASN A N 1
ATOM 715 C CA . ASN A 1 84 ? 9.057 5.257 -7.519 1.00 93.44 84 ASN A CA 1
ATOM 716 C C . ASN A 1 84 ? 8.196 5.654 -6.314 1.00 93.44 84 ASN A C 1
ATOM 718 O O . ASN A 1 84 ? 8.694 5.733 -5.194 1.00 93.44 84 ASN A O 1
ATOM 722 N N . THR A 1 85 ? 6.887 5.795 -6.521 1.00 94.50 85 THR A N 1
ATOM 723 C CA . THR A 1 85 ? 5.962 6.166 -5.443 1.00 94.50 85 THR A CA 1
ATOM 724 C C . THR A 1 85 ? 5.901 5.089 -4.357 1.00 94.50 85 THR A C 1
ATOM 726 O O . THR A 1 85 ? 5.939 5.392 -3.164 1.00 94.50 85 THR A O 1
ATOM 729 N N . LEU A 1 86 ? 5.857 3.811 -4.741 1.00 95.00 86 LEU A N 1
ATOM 730 C CA . LEU A 1 86 ? 5.868 2.697 -3.793 1.00 95.00 86 LEU A CA 1
ATOM 731 C C . LEU A 1 86 ? 7.188 2.618 -3.008 1.00 95.00 86 LEU A C 1
ATOM 733 O O . LEU A 1 86 ? 7.171 2.301 -1.816 1.00 95.00 86 LEU A O 1
ATOM 737 N N . LEU A 1 87 ? 8.324 2.924 -3.639 1.00 93.25 87 LEU A N 1
ATOM 738 C CA . LEU A 1 87 ? 9.624 2.999 -2.967 1.00 93.25 87 LEU A CA 1
ATOM 739 C C . LEU A 1 87 ? 9.680 4.146 -1.952 1.00 93.25 87 LEU A C 1
ATOM 741 O O . LEU A 1 87 ? 10.196 3.935 -0.850 1.00 93.25 87 LEU A O 1
ATOM 745 N N . ASP A 1 88 ? 9.115 5.309 -2.276 1.00 93.75 88 ASP A N 1
ATOM 746 C CA . ASP A 1 88 ? 9.032 6.451 -1.358 1.00 93.75 88 ASP A CA 1
ATOM 747 C C . ASP A 1 88 ? 8.175 6.112 -0.131 1.00 93.75 88 ASP A C 1
ATOM 749 O O . ASP A 1 88 ? 8.600 6.304 1.015 1.00 93.75 88 ASP A O 1
ATOM 753 N N . ILE A 1 89 ? 7.000 5.507 -0.350 1.00 93.81 89 ILE A N 1
ATOM 754 C CA . ILE A 1 89 ? 6.133 5.036 0.737 1.00 93.81 89 ILE A CA 1
ATOM 755 C C . ILE A 1 89 ? 6.868 4.001 1.592 1.00 93.81 89 ILE A C 1
ATOM 757 O O . ILE A 1 89 ? 6.902 4.126 2.818 1.00 93.81 89 ILE A O 1
ATOM 761 N N . TYR A 1 90 ? 7.472 2.982 0.977 1.00 90.00 90 TYR A N 1
ATOM 762 C CA . TYR A 1 90 ? 8.162 1.921 1.711 1.00 90.00 90 TYR A CA 1
ATOM 763 C C . TYR A 1 90 ? 9.340 2.457 2.534 1.00 90.00 90 TYR A C 1
ATOM 765 O O . TYR A 1 90 ? 9.509 2.077 3.694 1.00 90.00 90 TYR A O 1
ATOM 773 N N . SER A 1 91 ? 10.115 3.382 1.969 1.00 89.12 91 SER A N 1
ATOM 774 C CA . SER A 1 91 ? 11.252 4.011 2.648 1.00 89.12 91 SER A CA 1
ATOM 775 C C . SER A 1 91 ? 10.819 4.855 3.843 1.00 89.12 91 SER A C 1
ATOM 777 O O . SER A 1 91 ? 11.554 4.945 4.818 1.00 89.12 91 SER A O 1
ATOM 779 N N . SER A 1 92 ? 9.605 5.404 3.816 1.00 89.44 92 SER A N 1
ATOM 780 C CA . SER A 1 92 ? 9.049 6.206 4.909 1.00 89.44 92 SER A CA 1
ATOM 781 C C . SER A 1 92 ? 8.662 5.414 6.171 1.00 89.44 92 SER A C 1
ATOM 783 O O . SER A 1 92 ? 8.307 6.024 7.181 1.00 89.44 92 SER A O 1
ATOM 785 N N . TYR A 1 93 ? 8.643 4.080 6.071 1.00 80.62 93 TYR A N 1
ATOM 786 C CA . TYR A 1 93 ? 8.368 3.147 7.166 1.00 80.62 93 TYR A CA 1
ATOM 787 C C . TYR A 1 93 ? 9.644 2.594 7.822 1.00 80.62 93 TYR A C 1
ATOM 789 O O . TYR A 1 93 ? 9.526 1.764 8.729 1.00 80.62 93 TYR A O 1
ATOM 797 N N . LYS A 1 94 ? 10.829 2.971 7.325 1.00 66.19 94 LYS A N 1
ATOM 798 C CA . LYS A 1 94 ? 12.103 2.769 8.025 1.00 66.19 94 LYS A CA 1
ATOM 799 C C . LYS A 1 94 ? 12.304 3.864 9.059 1.00 66.19 94 LYS A C 1
ATOM 801 O O . LYS A 1 94 ? 12.880 3.520 10.109 1.00 66.19 94 LYS A O 1
#

pLDDT: mean 93.12, std 5.81, range [65.31, 98.38]

Secondary structure (DSSP, 8-state):
---HHHHHHHHHTT-HHHHHHHHHHHHHHHHHHHHHHH-TT-----HHHHHHHHHHHS-HHHHHHHHHHHHHHHS---HHHHHHHHHHHHHTT-

Radius of gyration: 13.45 Å; chains: 1; bounding box: 31×22×33 Å

Sequence (94 aa):
MIDNKLLKENFKNKNYIYCINTLQNEIKQKLVARVKIFKPEYKYCNLLDLKTNCYKYLNDKEKLYITLLCRYSEEEYPPTLELNTLLDIYSSYK

Foldseek 3Di:
DDPPVVLVVCVVVVVLVVNLVRLLVVLLVVLQVQLCVVVVPDDDDDLVVSLVSCVVRHDPLNNVSSVLSVVVVPDPDDSVVSSVVSVVNVVVVD